Protein AF-A0A3E0PWQ3-F1 (afdb_monomer_lite)

pLDDT: mean 79.78, std 12.64, range [39.56, 93.5]

Sequence (127 aa):
MTRQPERLRDVVVESVNARDPELVEELDVTSTGALKDALQNLQERWPRLMMTRGDLDGTPVGVVWMPDRNEAYQPVAHVVPRSDDTATPLALVDGIDERLTVEEPAGRLVAEWESADAVDRAGGRWV

Structure (mmCIF, N/CA/C/O backbone):
data_AF-A0A3E0PWQ3-F1
#
_entry.id   AF-A0A3E0PWQ3-F1
#
loop_
_atom_site.group_PDB
_atom_site.id
_atom_site.type_symbol
_atom_site.label_atom_id
_atom_site.label_alt_id
_atom_site.label_comp_id
_atom_site.label_asym_id
_atom_site.label_entity_id
_atom_site.label_seq_id
_atom_site.pdbx_PDB_ins_code
_atom_site.Cartn_x
_atom_site.Cartn_y
_atom_site.Cartn_z
_atom_site.occupancy
_atom_site.B_iso_or_equiv
_atom_site.auth_seq_id
_atom_site.auth_comp_id
_atom_site.auth_asym_id
_atom_site.auth_atom_id
_atom_site.pdbx_PDB_model_num
ATOM 1 N N . MET A 1 1 ? -23.901 1.092 5.859 1.00 40.28 1 MET A N 1
ATOM 2 C CA . MET A 1 1 ? -22.878 1.259 6.913 1.00 40.28 1 MET A CA 1
ATOM 3 C C . MET A 1 1 ? -21.532 1.203 6.222 1.00 40.28 1 MET A C 1
ATOM 5 O O . MET A 1 1 ? -21.335 0.329 5.388 1.00 40.28 1 MET A O 1
ATOM 9 N N . THR A 1 2 ? -20.716 2.230 6.416 1.00 49.69 2 THR A N 1
ATOM 10 C CA . THR A 1 2 ? -19.522 2.546 5.626 1.00 49.69 2 THR A CA 1
ATOM 11 C C . THR A 1 2 ? -18.452 1.465 5.784 1.00 49.69 2 THR A C 1
ATOM 13 O O . THR A 1 2 ? -17.986 1.218 6.890 1.00 49.69 2 THR A O 1
ATOM 16 N N . ARG A 1 3 ? -18.056 0.847 4.662 1.00 63.03 3 ARG A N 1
ATOM 17 C CA . ARG A 1 3 ? -16.8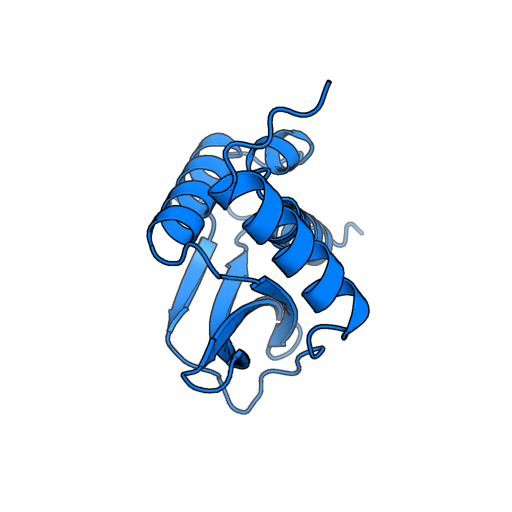68 -0.013 4.491 1.00 63.03 3 ARG A CA 1
ATOM 18 C C . ARG A 1 3 ? -15.571 0.804 4.604 1.00 63.03 3 ARG A C 1
ATOM 20 O O . ARG A 1 3 ? -14.778 0.905 3.671 1.00 63.03 3 ARG A O 1
ATOM 27 N N . GLN A 1 4 ? -15.457 1.551 5.698 1.00 74.88 4 GLN A N 1
ATOM 28 C CA . GLN A 1 4 ? -14.378 2.499 5.943 1.00 74.88 4 GLN A CA 1
ATOM 29 C C . GLN A 1 4 ? -12.990 1.832 5.960 1.00 74.88 4 GLN A C 1
ATOM 31 O O . GLN A 1 4 ? -12.098 2.395 5.325 1.00 74.88 4 GLN A O 1
ATOM 36 N N . PRO A 1 5 ? -12.783 0.643 6.574 1.00 79.38 5 PRO A N 1
ATOM 37 C CA . PRO A 1 5 ? -11.474 -0.009 6.536 1.00 79.38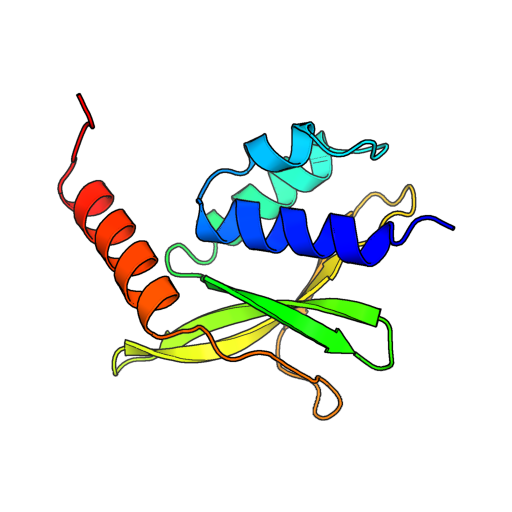 5 PRO A CA 1
ATOM 38 C C . PRO A 1 5 ? -11.115 -0.551 5.144 1.00 79.38 5 PRO A C 1
ATOM 40 O O . PRO A 1 5 ? -9.957 -0.472 4.744 1.00 79.38 5 PRO A O 1
ATOM 43 N N . GLU A 1 6 ? -12.083 -1.026 4.354 1.00 85.81 6 GLU A N 1
ATOM 44 C CA . GLU A 1 6 ? -11.838 -1.457 2.973 1.00 85.81 6 GLU A CA 1
ATOM 45 C C . GLU A 1 6 ? -11.469 -0.280 2.073 1.00 85.81 6 GLU A C 1
ATOM 47 O O . GLU A 1 6 ? -10.536 -0.387 1.284 1.00 85.81 6 GLU A O 1
ATOM 52 N N . ARG A 1 7 ? -12.166 0.856 2.217 1.00 86.19 7 ARG A N 1
ATOM 53 C CA . ARG A 1 7 ? -11.853 2.073 1.456 1.00 86.19 7 ARG A CA 1
ATOM 54 C C . ARG A 1 7 ? -10.469 2.610 1.810 1.00 86.19 7 ARG A C 1
ATOM 56 O O . ARG A 1 7 ? -9.729 2.998 0.916 1.00 86.19 7 ARG A O 1
ATOM 63 N N . LEU A 1 8 ? -10.120 2.611 3.096 1.00 86.56 8 LEU A N 1
ATOM 64 C CA . LEU A 1 8 ? -8.796 3.021 3.557 1.00 86.56 8 LEU A CA 1
ATOM 65 C C . LEU A 1 8 ? -7.703 2.100 2.994 1.00 86.56 8 LEU A C 1
ATOM 67 O O . LEU A 1 8 ? -6.718 2.596 2.455 1.00 86.56 8 LEU A O 1
ATOM 71 N N . ARG A 1 9 ? -7.898 0.773 3.049 1.00 90.12 9 ARG A N 1
ATOM 72 C CA . ARG A 1 9 ? -7.004 -0.199 2.400 1.00 90.12 9 ARG A CA 1
ATOM 73 C C . ARG A 1 9 ? -6.859 0.093 0.910 1.00 90.12 9 ARG A C 1
ATOM 75 O O . ARG A 1 9 ? -5.740 0.107 0.413 1.00 90.12 9 ARG A O 1
ATOM 82 N N . ASP A 1 10 ? -7.969 0.283 0.203 1.00 90.06 10 ASP A N 1
ATOM 83 C CA . ASP A 1 10 ? -7.955 0.460 -1.250 1.00 90.06 10 ASP A CA 1
ATOM 84 C C . ASP A 1 10 ? -7.169 1.703 -1.660 1.00 90.06 10 ASP A C 1
ATOM 86 O O . ASP A 1 10 ? -6.320 1.601 -2.540 1.00 90.06 10 ASP A O 1
ATOM 90 N N . VAL A 1 11 ? -7.369 2.826 -0.966 1.00 89.81 11 VAL A N 1
ATOM 91 C CA . VAL A 1 11 ? -6.591 4.043 -1.221 1.00 89.81 11 VAL A CA 1
ATOM 92 C C . VAL A 1 11 ? -5.119 3.840 -0.870 1.00 89.81 11 VAL A C 1
ATOM 94 O O . VAL A 1 11 ? -4.268 4.222 -1.654 1.00 89.81 11 VAL A O 1
ATOM 97 N N . VAL A 1 12 ? -4.785 3.170 0.238 1.00 89.19 12 VAL A N 1
ATOM 98 C CA . VAL A 1 12 ? -3.382 2.856 0.581 1.00 89.19 12 VAL A CA 1
ATOM 99 C C . VAL A 1 12 ? -2.701 2.015 -0.506 1.00 89.19 12 VAL A C 1
ATOM 101 O O . VAL A 1 12 ? -1.577 2.316 -0.908 1.00 89.19 12 VAL A O 1
ATOM 104 N N . VAL A 1 13 ? -3.383 0.980 -1.004 1.00 90.75 13 VAL A N 1
ATOM 105 C CA . VAL A 1 13 ? -2.899 0.131 -2.103 1.00 90.75 13 VAL A CA 1
ATOM 106 C C . VAL A 1 13 ? -2.699 0.957 -3.376 1.00 90.75 13 VAL A C 1
ATOM 108 O O . VAL A 1 13 ? -1.689 0.804 -4.064 1.00 90.75 13 VAL A O 1
ATOM 111 N N . GLU A 1 14 ? -3.646 1.839 -3.686 1.00 90.44 14 GLU A N 1
ATOM 112 C CA . GLU A 1 14 ? -3.595 2.714 -4.855 1.00 90.44 14 GLU A CA 1
ATOM 113 C C . GLU A 1 14 ? -2.459 3.738 -4.756 1.00 90.44 14 GLU A C 1
ATOM 115 O O . GLU A 1 14 ? -1.632 3.794 -5.661 1.00 90.44 14 GLU A O 1
ATOM 120 N N . SER A 1 15 ? -2.335 4.451 -3.633 1.00 89.50 15 SER A N 1
ATOM 121 C CA . SER A 1 15 ? -1.252 5.404 -3.354 1.00 89.50 15 SER A CA 1
ATOM 122 C C . SER A 1 15 ? 0.129 4.788 -3.527 1.00 89.50 15 SER A C 1
ATOM 124 O O . SER A 1 15 ? 1.037 5.408 -4.078 1.00 89.50 15 SER A O 1
ATOM 126 N N . VAL A 1 16 ? 0.301 3.548 -3.072 1.00 89.62 16 VAL A N 1
ATOM 127 C CA . VAL A 1 16 ? 1.554 2.815 -3.244 1.00 89.62 16 VAL A CA 1
ATOM 128 C C . VAL A 1 16 ? 1.822 2.496 -4.711 1.00 89.62 16 VAL A C 1
ATOM 130 O O . VAL A 1 16 ? 2.911 2.771 -5.210 1.00 89.62 16 VAL A O 1
ATOM 133 N N . ASN A 1 17 ? 0.850 1.909 -5.410 1.00 88.69 17 ASN A N 1
ATOM 134 C CA . ASN A 1 17 ? 1.060 1.457 -6.784 1.00 88.69 17 ASN A CA 1
ATOM 135 C C . ASN A 1 17 ? 1.167 2.625 -7.774 1.00 88.69 17 ASN A C 1
ATOM 137 O O . ASN A 1 17 ? 1.892 2.511 -8.760 1.00 88.69 17 ASN A O 1
ATOM 141 N N . ALA A 1 18 ? 0.494 3.742 -7.495 1.00 87.31 18 ALA A N 1
ATOM 142 C CA . ALA A 1 18 ? 0.614 4.991 -8.240 1.00 87.31 18 ALA A CA 1
ATOM 143 C C . ALA A 1 18 ? 1.878 5.789 -7.878 1.00 87.31 18 ALA A C 1
ATOM 145 O O . ALA A 1 18 ? 2.196 6.749 -8.573 1.00 87.31 18 ALA A O 1
ATOM 146 N N . ARG A 1 19 ? 2.596 5.403 -6.806 1.00 84.19 19 ARG A N 1
ATOM 147 C CA . ARG A 1 19 ? 3.702 6.179 -6.206 1.00 84.19 19 ARG A CA 1
ATOM 148 C C . ARG A 1 19 ? 3.290 7.606 -5.846 1.00 84.19 19 ARG A C 1
ATOM 150 O O . ARG A 1 19 ? 4.093 8.534 -5.883 1.00 84.19 19 ARG A O 1
ATOM 157 N N . ASP A 1 20 ? 2.024 7.758 -5.488 1.00 87.25 20 ASP A N 1
ATOM 158 C CA . ASP A 1 20 ? 1.406 9.030 -5.172 1.00 87.25 20 ASP A CA 1
ATOM 159 C C . ASP A 1 20 ? 0.816 8.960 -3.757 1.00 87.25 20 ASP A C 1
ATOM 161 O O . ASP A 1 20 ? -0.334 8.548 -3.560 1.00 87.25 20 ASP A O 1
ATOM 165 N N . PRO A 1 21 ? 1.611 9.315 -2.731 1.00 86.06 21 PRO A N 1
ATOM 166 C CA . PRO A 1 21 ? 1.128 9.352 -1.362 1.00 86.06 21 PRO A CA 1
ATOM 167 C C . PRO A 1 21 ? 0.125 10.491 -1.122 1.00 86.06 21 PRO A C 1
ATOM 169 O O . PRO A 1 21 ? -0.468 10.511 -0.049 1.00 86.06 21 PRO A O 1
ATOM 172 N N . GLU A 1 22 ? -0.090 11.424 -2.060 1.00 86.75 22 GLU A N 1
ATOM 173 C CA . GLU A 1 22 ? -1.080 12.503 -1.910 1.00 86.75 22 GLU A CA 1
ATOM 174 C C . GLU A 1 22 ? -2.516 12.013 -2.133 1.00 86.75 22 GLU A C 1
ATOM 176 O O . GLU A 1 22 ? -3.448 12.607 -1.599 1.00 86.75 22 GLU A O 1
ATOM 181 N N . LEU A 1 23 ? -2.710 10.865 -2.794 1.00 85.81 23 LEU A N 1
ATOM 182 C CA . LEU A 1 23 ? -4.033 10.243 -2.974 1.00 85.81 23 LEU A CA 1
ATOM 183 C C . LEU A 1 23 ? -4.767 9.963 -1.647 1.00 85.81 23 LEU A C 1
ATOM 185 O O . LEU A 1 23 ? -5.994 9.882 -1.612 1.00 85.81 23 LEU A O 1
ATOM 189 N N . VAL A 1 24 ? -4.046 9.855 -0.525 1.00 83.69 24 VAL A N 1
ATOM 190 C CA . VAL A 1 24 ? -4.670 9.686 0.798 1.00 83.69 24 VAL A CA 1
ATOM 191 C C . VAL A 1 24 ? -5.374 10.940 1.308 1.00 83.69 24 VAL A C 1
ATOM 193 O O . VAL A 1 24 ? -6.185 10.838 2.225 1.00 83.69 24 VAL A O 1
ATOM 196 N N . GLU A 1 25 ? -5.095 12.114 0.739 1.00 82.25 25 GLU A N 1
ATOM 197 C CA . GLU A 1 25 ? -5.762 13.370 1.100 1.00 82.25 25 GLU A CA 1
ATOM 198 C C . GLU A 1 25 ? -7.248 13.365 0.696 1.00 82.25 25 GLU A C 1
ATOM 200 O O . GLU A 1 25 ? -8.046 14.114 1.256 1.00 82.25 25 GLU A O 1
ATOM 205 N N . GLU A 1 26 ? -7.653 12.461 -0.204 1.00 79.38 26 GLU A N 1
ATOM 206 C CA . GLU A 1 26 ? -9.053 12.233 -0.581 1.00 79.38 26 GLU A CA 1
ATOM 207 C C . GLU A 1 26 ? -9.863 11.469 0.485 1.00 79.38 26 GLU A C 1
ATOM 209 O O . GLU A 1 26 ? -11.089 11.321 0.376 1.00 79.38 26 GLU A O 1
ATOM 214 N N . LEU A 1 27 ? -9.193 10.945 1.514 1.00 75.62 27 LEU A N 1
ATOM 215 C CA . LEU A 1 27 ? -9.827 10.228 2.611 1.00 75.62 27 LEU A CA 1
ATOM 216 C C . LEU A 1 27 ? -10.298 11.190 3.703 1.00 75.62 27 LEU A C 1
ATOM 218 O O . LEU A 1 27 ? -9.543 12.007 4.220 1.00 75.62 27 LEU A O 1
ATOM 222 N N . ASP A 1 28 ? -11.537 10.991 4.148 1.00 68.38 28 ASP A N 1
ATOM 223 C CA . ASP A 1 28 ? -12.092 11.641 5.338 1.00 68.38 28 ASP A CA 1
ATOM 224 C C . ASP A 1 28 ? -11.622 10.902 6.609 1.00 68.38 28 ASP A C 1
ATOM 226 O O . ASP A 1 28 ? -12.382 10.180 7.260 1.00 68.38 28 ASP A O 1
ATOM 230 N N . VAL A 1 29 ? -10.316 10.975 6.895 1.00 68.19 29 VAL A N 1
ATOM 231 C CA . VAL A 1 29 ? -9.679 10.390 8.089 1.00 68.19 29 VAL A CA 1
ATOM 232 C C . VAL A 1 29 ? -8.955 11.462 8.899 1.00 68.19 29 VAL A C 1
ATOM 234 O O . VAL A 1 29 ? -8.379 12.396 8.350 1.00 68.19 29 VAL A O 1
ATOM 237 N N . THR A 1 30 ? -8.950 11.309 10.225 1.00 63.34 30 THR A N 1
ATOM 238 C CA . THR A 1 30 ? -8.462 12.324 11.176 1.00 63.34 30 THR A CA 1
ATOM 239 C C . THR A 1 30 ? -6.982 12.689 10.995 1.00 63.34 30 THR A C 1
ATOM 241 O O . THR A 1 30 ? -6.578 13.788 11.364 1.00 63.34 30 THR A O 1
ATOM 244 N N . SER A 1 31 ? -6.166 11.793 10.424 1.00 70.00 31 SER A N 1
ATOM 245 C CA . SER A 1 31 ? -4.711 11.970 10.324 1.00 70.00 31 SER A CA 1
ATOM 246 C C . SER A 1 31 ? -4.145 11.567 8.954 1.00 70.00 31 SER A C 1
ATOM 248 O O . SER A 1 31 ? -3.297 10.679 8.840 1.00 70.00 31 SER A O 1
ATOM 250 N N . THR A 1 32 ? -4.608 12.229 7.889 1.00 77.88 32 THR A N 1
ATOM 251 C CA . THR A 1 32 ? -4.066 12.053 6.525 1.00 77.88 32 THR A CA 1
ATOM 252 C C . THR A 1 32 ? -2.569 12.366 6.447 1.00 77.88 32 THR A C 1
ATOM 254 O O . THR A 1 32 ? -1.839 11.657 5.764 1.00 77.88 32 THR A O 1
ATOM 257 N N . GLY A 1 33 ? -2.083 13.355 7.208 1.00 81.19 33 GLY A N 1
ATOM 258 C CA . GLY A 1 33 ? -0.657 13.700 7.269 1.00 81.19 33 GLY A CA 1
ATOM 259 C C . GLY A 1 33 ? 0.224 12.558 7.790 1.00 81.19 33 GLY A C 1
ATOM 260 O O . GLY A 1 33 ? 1.184 12.177 7.131 1.00 81.19 33 GLY A O 1
ATOM 261 N N . ALA A 1 34 ? -0.140 11.931 8.917 1.00 80.94 34 ALA A N 1
ATOM 262 C CA . ALA A 1 34 ? 0.625 10.795 9.441 1.00 80.94 34 ALA A CA 1
ATOM 263 C C . ALA A 1 34 ? 0.561 9.570 8.513 1.00 80.94 34 ALA A C 1
ATOM 265 O O . ALA A 1 34 ? 1.504 8.781 8.454 1.00 80.94 34 ALA A O 1
ATOM 266 N N . LEU A 1 35 ? -0.551 9.397 7.790 1.00 83.31 35 LEU A N 1
ATOM 267 C CA . LEU A 1 35 ? -0.697 8.339 6.794 1.00 83.31 35 LEU A CA 1
ATOM 268 C C . LEU A 1 35 ? 0.214 8.589 5.585 1.00 83.31 35 LEU A C 1
ATOM 270 O O . LEU A 1 35 ? 0.921 7.676 5.165 1.00 83.31 35 LEU A O 1
ATOM 274 N N . LYS A 1 36 ? 0.253 9.827 5.084 1.00 87.38 36 LYS A N 1
ATOM 275 C CA . LYS A 1 36 ? 1.160 10.272 4.018 1.00 87.38 36 LYS A CA 1
ATOM 276 C C . LYS A 1 36 ? 2.620 10.025 4.396 1.00 87.38 36 LYS A C 1
ATOM 278 O O . LYS A 1 36 ? 3.328 9.353 3.649 1.00 87.38 36 LYS A O 1
ATOM 283 N N . ASP A 1 37 ? 3.035 10.464 5.584 1.00 86.38 37 ASP A N 1
ATOM 284 C CA . ASP A 1 37 ? 4.395 10.251 6.092 1.00 86.38 37 ASP A CA 1
ATOM 285 C C . ASP A 1 37 ? 4.723 8.752 6.206 1.00 86.38 37 ASP A C 1
ATOM 287 O O . ASP A 1 37 ? 5.813 8.308 5.842 1.00 86.38 37 ASP A O 1
ATOM 291 N N . ALA A 1 38 ? 3.783 7.930 6.686 1.00 85.00 38 ALA A N 1
ATOM 292 C CA . ALA A 1 38 ? 3.980 6.486 6.792 1.00 85.00 38 ALA A CA 1
ATOM 293 C C . ALA A 1 38 ? 4.145 5.813 5.417 1.00 85.00 38 ALA A C 1
ATOM 295 O O . ALA A 1 38 ? 5.002 4.940 5.264 1.00 85.00 38 ALA A O 1
ATOM 296 N N . LEU A 1 39 ? 3.369 6.231 4.411 1.00 87.81 39 LEU A N 1
ATOM 297 C CA . LEU A 1 39 ? 3.494 5.729 3.041 1.00 87.81 39 LEU A CA 1
ATOM 298 C C . LEU A 1 39 ? 4.808 6.154 2.386 1.00 87.81 39 LEU A C 1
ATOM 300 O O . LEU A 1 39 ? 5.452 5.327 1.744 1.00 87.81 39 LEU A O 1
ATOM 304 N N . GLN A 1 40 ? 5.230 7.403 2.583 1.00 88.25 40 GLN A N 1
ATOM 305 C CA . GLN A 1 40 ? 6.522 7.891 2.096 1.00 88.25 40 GLN A CA 1
ATOM 306 C C . GLN A 1 40 ? 7.673 7.081 2.696 1.00 88.25 40 GLN A C 1
ATOM 308 O O . GLN A 1 40 ? 8.482 6.532 1.954 1.00 88.25 40 GLN A O 1
ATOM 313 N N . ASN A 1 41 ? 7.683 6.888 4.018 1.00 87.50 41 ASN A N 1
ATOM 314 C CA . ASN A 1 41 ? 8.687 6.059 4.689 1.00 87.50 41 ASN A CA 1
ATOM 315 C C . ASN A 1 41 ? 8.703 4.608 4.167 1.00 87.50 41 ASN A C 1
ATOM 317 O O . ASN A 1 41 ? 9.768 3.998 4.049 1.00 87.50 41 ASN A O 1
ATOM 321 N N . LEU A 1 42 ? 7.534 4.038 3.850 1.00 86.62 42 LEU A N 1
ATOM 322 C CA . LEU A 1 42 ? 7.428 2.697 3.269 1.00 86.62 42 LEU A CA 1
ATOM 323 C C . LEU A 1 42 ? 8.087 2.644 1.880 1.00 86.62 42 LEU A C 1
ATOM 325 O O . LEU A 1 42 ? 8.886 1.745 1.616 1.00 86.62 42 LEU A O 1
ATOM 329 N N . GLN A 1 43 ? 7.783 3.619 1.019 1.00 86.06 43 GLN A N 1
ATOM 330 C CA . GLN A 1 43 ? 8.328 3.722 -0.338 1.00 86.06 43 GLN A CA 1
ATOM 331 C C . GLN A 1 43 ? 9.831 4.026 -0.345 1.00 86.06 43 GLN A C 1
ATOM 333 O O . GLN A 1 43 ? 10.566 3.455 -1.146 1.00 86.06 43 GLN A O 1
ATOM 338 N N . GLU A 1 44 ? 10.322 4.839 0.590 1.00 87.50 44 GLU A N 1
ATOM 339 C CA . GLU A 1 44 ? 11.757 5.084 0.773 1.00 87.50 44 GLU A CA 1
ATOM 340 C C . GLU A 1 44 ? 12.499 3.826 1.241 1.00 87.50 44 GLU A C 1
ATOM 342 O O . GLU A 1 44 ? 13.584 3.513 0.744 1.00 87.50 44 GLU A O 1
ATOM 347 N N . ARG A 1 45 ? 11.906 3.070 2.177 1.00 84.94 45 ARG A N 1
ATOM 348 C CA . ARG A 1 45 ? 12.474 1.804 2.665 1.00 84.94 45 ARG A CA 1
ATOM 349 C C . ARG A 1 45 ? 12.506 0.740 1.571 1.00 84.94 45 ARG A C 1
ATOM 351 O O . ARG A 1 45 ? 13.469 -0.028 1.499 1.00 84.94 45 ARG A O 1
ATOM 358 N N . TRP A 1 46 ? 11.471 0.679 0.737 1.00 87.00 46 TRP A N 1
ATOM 359 C CA . TRP A 1 46 ? 11.332 -0.310 -0.326 1.00 87.00 46 TRP A CA 1
ATOM 360 C C . TRP A 1 46 ? 10.944 0.338 -1.665 1.00 87.00 46 TRP A C 1
ATOM 362 O O . TRP A 1 46 ? 9.803 0.232 -2.103 1.00 87.00 46 TRP A O 1
ATOM 372 N N . PRO A 1 47 ? 11.907 0.911 -2.405 1.00 82.31 47 PRO A N 1
ATOM 373 C CA . PRO A 1 47 ? 11.619 1.641 -3.646 1.00 82.31 47 PRO A CA 1
ATOM 374 C C . PRO A 1 47 ? 10.936 0.804 -4.734 1.00 82.31 47 PRO A C 1
ATOM 376 O O . PRO A 1 47 ? 10.323 1.352 -5.645 1.00 82.31 47 PRO A O 1
ATOM 379 N N . ARG A 1 48 ? 11.056 -0.533 -4.650 1.00 83.88 48 ARG A N 1
ATOM 380 C CA . ARG A 1 48 ? 10.421 -1.480 -5.576 1.00 83.88 48 ARG A CA 1
ATOM 381 C C . ARG A 1 48 ? 9.160 -2.166 -5.060 1.00 83.88 48 ARG A C 1
ATOM 383 O O . ARG A 1 48 ? 8.781 -3.210 -5.589 1.00 83.88 48 ARG A O 1
ATOM 390 N N . LEU A 1 49 ? 8.541 -1.612 -4.024 1.00 88.94 49 LEU A N 1
ATOM 391 C CA . LEU A 1 49 ? 7.372 -2.229 -3.423 1.00 88.94 49 LEU A CA 1
ATOM 392 C C . LEU A 1 49 ? 6.137 -2.073 -4.311 1.00 88.94 49 LEU A C 1
ATOM 394 O O . LEU A 1 49 ? 5.850 -1.001 -4.842 1.00 88.94 49 LEU A O 1
ATOM 398 N N . MET A 1 50 ? 5.396 -3.165 -4.426 1.00 90.19 50 MET A N 1
ATOM 399 C CA . MET A 1 50 ? 4.030 -3.181 -4.930 1.00 90.19 50 MET A CA 1
ATOM 400 C C . MET A 1 50 ? 3.100 -3.578 -3.795 1.00 90.19 50 MET A C 1
ATOM 402 O O . MET A 1 50 ? 3.518 -4.244 -2.844 1.00 90.19 50 MET A O 1
ATOM 406 N N . MET A 1 51 ? 1.830 -3.197 -3.890 1.00 91.75 51 MET A N 1
ATOM 407 C CA . MET A 1 51 ? 0.842 -3.602 -2.899 1.00 91.75 51 MET A CA 1
ATOM 408 C C . MET A 1 51 ? -0.404 -4.181 -3.555 1.00 91.75 51 MET A C 1
ATOM 410 O O . MET A 1 51 ? -0.853 -3.701 -4.592 1.00 91.75 51 MET A O 1
ATOM 414 N N . THR A 1 52 ? -0.980 -5.214 -2.951 1.00 93.44 52 THR A N 1
ATOM 415 C CA . THR A 1 52 ? -2.283 -5.754 -3.360 1.00 93.44 52 THR A CA 1
ATOM 416 C C . THR A 1 52 ? -3.241 -5.807 -2.183 1.00 93.44 52 THR A C 1
ATOM 418 O O . THR A 1 52 ? -2.867 -5.560 -1.033 1.00 93.44 52 THR A O 1
ATOM 421 N N . ARG A 1 53 ? -4.508 -6.102 -2.471 1.00 93.50 53 ARG A N 1
ATOM 422 C CA . ARG A 1 53 ? -5.515 -6.307 -1.436 1.00 93.50 53 ARG A CA 1
ATOM 423 C C . ARG A 1 53 ? -5.297 -7.662 -0.770 1.00 93.50 53 ARG A C 1
ATOM 425 O O . ARG A 1 53 ? -5.038 -8.665 -1.435 1.00 93.50 53 ARG A O 1
ATOM 432 N N . GLY A 1 54 ? -5.474 -7.683 0.542 1.00 92.19 54 GLY A N 1
ATOM 433 C CA . GLY A 1 54 ? -5.589 -8.898 1.326 1.00 92.19 54 GLY A CA 1
ATOM 434 C C . GLY A 1 54 ? -6.675 -8.788 2.387 1.00 92.19 54 GLY A C 1
ATOM 435 O O . GLY A 1 54 ? -7.243 -7.716 2.637 1.00 92.19 54 GLY A O 1
ATOM 436 N N . ASP A 1 55 ? -6.943 -9.926 3.007 1.00 91.88 55 ASP A N 1
ATOM 437 C CA . ASP A 1 55 ? -7.853 -10.074 4.132 1.00 91.88 55 ASP A CA 1
ATOM 438 C C . ASP A 1 55 ? -7.234 -11.014 5.170 1.00 91.88 55 ASP A C 1
ATOM 440 O O . ASP A 1 55 ? -6.747 -12.098 4.832 1.00 91.88 55 ASP A O 1
ATOM 444 N N . LEU A 1 56 ? -7.232 -10.575 6.427 1.00 89.31 56 LEU A N 1
ATOM 445 C CA . LEU A 1 56 ? -6.793 -11.364 7.571 1.00 89.31 56 LEU A CA 1
ATOM 446 C C . LEU A 1 56 ? -7.963 -11.520 8.541 1.00 89.31 56 LEU A C 1
ATOM 448 O O . LEU A 1 56 ? -8.280 -10.593 9.288 1.00 89.31 56 LEU A O 1
ATOM 452 N N . ASP A 1 57 ? -8.603 -12.689 8.525 1.00 88.56 57 ASP A N 1
ATOM 453 C CA . ASP A 1 57 ? -9.753 -13.013 9.380 1.00 88.56 57 ASP A CA 1
ATOM 454 C C . ASP A 1 57 ? -10.867 -11.937 9.339 1.00 88.56 57 ASP A C 1
ATOM 456 O O . ASP A 1 57 ? -11.439 -11.564 10.365 1.00 88.56 57 ASP A O 1
ATOM 460 N N . GLY A 1 58 ? -11.171 -11.403 8.151 1.00 85.56 58 GLY A N 1
ATOM 461 C CA . GLY A 1 58 ? -12.155 -10.335 7.943 1.00 85.56 58 GLY A CA 1
ATOM 462 C C . GLY A 1 58 ? -11.626 -8.919 8.186 1.00 85.56 58 GLY A C 1
ATOM 463 O O . GLY A 1 58 ? -12.403 -7.962 8.149 1.00 85.56 58 GLY A O 1
ATOM 464 N N . THR A 1 59 ? -10.326 -8.769 8.457 1.00 88.06 59 THR A N 1
ATOM 465 C CA . THR A 1 59 ? -9.649 -7.473 8.557 1.00 88.06 59 THR A CA 1
ATOM 466 C C . THR A 1 59 ? -9.033 -7.111 7.204 1.00 88.06 59 THR A C 1
ATOM 468 O O . THR A 1 59 ? -8.127 -7.814 6.751 1.00 88.06 59 THR A O 1
ATOM 471 N N . PRO A 1 60 ? -9.452 -6.004 6.565 1.00 90.38 60 PRO A N 1
ATOM 472 C CA . PRO A 1 60 ? -8.857 -5.546 5.313 1.00 90.38 60 PRO A CA 1
ATOM 473 C C . PRO A 1 60 ? -7.395 -5.136 5.511 1.00 90.38 60 PRO A C 1
ATOM 475 O O . PRO A 1 60 ? -7.098 -4.285 6.349 1.00 90.38 60 PRO A O 1
ATOM 478 N N . VAL A 1 61 ? -6.485 -5.694 4.710 1.00 92.00 61 VAL A N 1
ATOM 479 C CA . VAL A 1 61 ? -5.046 -5.385 4.774 1.00 92.00 61 VAL A CA 1
ATOM 480 C C . VAL A 1 61 ? -4.461 -5.122 3.388 1.00 92.00 61 VAL A C 1
ATOM 482 O O . VAL A 1 61 ? -4.988 -5.589 2.379 1.00 92.00 61 VAL A O 1
ATOM 485 N N . GLY A 1 62 ? -3.379 -4.350 3.327 1.00 92.25 62 GLY A N 1
ATOM 486 C CA . GLY A 1 62 ? -2.550 -4.219 2.129 1.00 92.25 62 GLY A CA 1
ATOM 487 C C . GLY A 1 62 ? -1.379 -5.191 2.206 1.00 92.25 62 GLY A C 1
ATOM 488 O O . GLY A 1 62 ? -0.672 -5.205 3.207 1.00 92.25 62 GLY A O 1
ATOM 489 N N . VAL A 1 63 ? -1.156 -6.015 1.187 1.00 93.06 63 VAL A N 1
ATOM 490 C CA . VAL A 1 63 ? -0.040 -6.974 1.173 1.00 93.06 63 VAL A CA 1
ATOM 491 C C . VAL A 1 63 ? 1.103 -6.403 0.362 1.00 93.06 63 VAL A C 1
ATOM 493 O O . VAL A 1 63 ? 0.899 -6.013 -0.782 1.00 93.06 63 VAL A O 1
ATOM 496 N N . VAL A 1 64 ? 2.290 -6.341 0.957 1.00 92.19 64 VAL A N 1
ATOM 497 C CA . VAL A 1 64 ? 3.500 -5.802 0.339 1.00 92.19 64 VAL A CA 1
ATOM 498 C C . VAL A 1 64 ? 4.208 -6.901 -0.435 1.00 92.19 64 VAL A C 1
ATOM 500 O O . VAL A 1 64 ? 4.560 -7.942 0.124 1.00 92.19 64 VAL A O 1
ATOM 503 N N . TRP A 1 65 ? 4.480 -6.619 -1.701 1.00 92.31 65 TRP A N 1
ATOM 504 C CA . TRP A 1 65 ? 5.201 -7.481 -2.620 1.00 92.31 65 TRP A CA 1
ATOM 505 C C . TRP A 1 65 ? 6.530 -6.848 -2.999 1.00 92.31 65 TRP A C 1
ATOM 507 O O . TRP A 1 65 ? 6.588 -5.665 -3.337 1.00 92.31 65 TRP A O 1
ATOM 517 N N . MET A 1 66 ? 7.587 -7.653 -2.983 1.00 90.31 66 MET A N 1
ATOM 518 C CA . MET A 1 66 ? 8.926 -7.242 -3.394 1.00 90.31 66 MET A CA 1
ATOM 519 C C . MET A 1 66 ? 9.463 -8.197 -4.455 1.00 90.31 66 MET A C 1
ATOM 521 O O . MET A 1 66 ? 9.278 -9.410 -4.315 1.00 90.31 66 MET A O 1
ATOM 525 N N . PRO A 1 67 ? 10.156 -7.689 -5.488 1.00 87.94 67 PRO A N 1
ATOM 526 C CA . PRO A 1 67 ? 10.836 -8.549 -6.438 1.00 87.94 67 PRO A CA 1
ATOM 527 C C . PRO A 1 67 ? 12.000 -9.256 -5.741 1.00 87.94 67 PRO A C 1
ATOM 529 O O . PRO A 1 67 ? 12.822 -8.627 -5.064 1.00 87.94 67 PRO A O 1
ATOM 532 N N . ASP A 1 68 ? 12.074 -10.572 -5.909 1.00 85.25 68 ASP A N 1
ATOM 533 C CA . ASP A 1 68 ? 13.223 -11.360 -5.491 1.00 85.25 68 ASP A CA 1
ATOM 534 C C . ASP A 1 68 ? 14.405 -11.191 -6.471 1.00 85.25 68 ASP A C 1
ATOM 536 O O . ASP A 1 68 ? 14.403 -10.356 -7.378 1.00 85.25 68 ASP A O 1
ATOM 540 N N . ARG A 1 69 ? 15.462 -11.995 -6.294 1.00 82.50 69 ARG A N 1
ATOM 541 C CA . ARG A 1 69 ? 16.646 -11.955 -7.173 1.00 82.50 69 ARG A CA 1
ATOM 542 C C . ARG A 1 69 ? 16.357 -12.354 -8.625 1.00 82.50 69 ARG A C 1
ATOM 544 O O . ARG A 1 69 ? 17.181 -12.058 -9.484 1.00 82.50 69 ARG A O 1
ATOM 551 N N . ASN A 1 70 ? 15.243 -13.034 -8.874 1.00 83.69 70 ASN A N 1
ATOM 552 C CA . ASN A 1 70 ? 14.786 -13.463 -10.192 1.00 83.69 70 ASN A CA 1
ATOM 553 C C . ASN A 1 70 ? 13.671 -12.554 -10.734 1.00 83.69 70 ASN A C 1
ATOM 555 O O . ASN A 1 70 ? 13.022 -12.923 -11.708 1.00 83.69 70 ASN A O 1
ATOM 559 N N . GLU A 1 71 ? 13.429 -11.404 -10.096 1.00 80.50 71 GLU A N 1
ATOM 560 C CA . GLU A 1 71 ? 12.344 -10.469 -10.426 1.00 80.50 71 GLU A CA 1
ATOM 561 C C . GLU A 1 71 ? 10.936 -11.065 -10.264 1.00 80.50 71 GLU A C 1
ATOM 563 O O . GLU A 1 71 ? 9.947 -10.486 -10.710 1.00 80.50 71 GLU A O 1
ATOM 568 N N . ALA A 1 72 ? 10.815 -12.191 -9.557 1.00 82.44 72 ALA A N 1
ATOM 569 C CA . ALA A 1 72 ? 9.524 -12.719 -9.158 1.00 82.44 72 ALA A CA 1
ATOM 570 C C . ALA A 1 72 ? 9.049 -11.968 -7.910 1.00 82.44 72 ALA A C 1
ATOM 572 O O . ALA A 1 72 ? 9.733 -11.943 -6.884 1.00 82.44 72 ALA A O 1
ATOM 573 N N . TYR A 1 73 ? 7.872 -11.352 -7.991 1.00 85.94 73 TYR A N 1
ATOM 574 C CA . TYR A 1 73 ? 7.272 -10.661 -6.856 1.00 85.94 73 TYR A CA 1
ATOM 575 C C . TYR A 1 73 ? 6.800 -11.675 -5.815 1.00 85.94 73 TYR A C 1
ATOM 577 O O . TYR A 1 73 ? 5.990 -12.552 -6.111 1.00 85.94 73 TYR A O 1
ATOM 585 N N . GLN A 1 74 ? 7.294 -11.535 -4.587 1.00 89.06 74 GLN A N 1
ATOM 586 C CA . GLN A 1 74 ? 6.901 -12.360 -3.448 1.00 89.06 74 GLN A CA 1
ATOM 587 C C . GLN A 1 74 ? 6.326 -11.487 -2.331 1.00 89.06 74 GLN A C 1
ATOM 589 O O . GLN A 1 74 ? 6.790 -10.356 -2.143 1.00 89.06 74 GLN A O 1
ATOM 594 N N . PRO A 1 75 ? 5.339 -11.990 -1.574 1.00 91.00 75 PRO A N 1
ATOM 595 C CA . PRO A 1 75 ? 4.760 -11.243 -0.474 1.00 91.00 75 PRO A CA 1
ATOM 596 C C . PRO A 1 75 ? 5.727 -11.282 0.720 1.00 91.00 75 PRO A C 1
ATOM 598 O O . PRO A 1 75 ? 6.196 -12.349 1.117 1.00 91.00 75 PRO A O 1
ATOM 601 N N . VAL A 1 76 ? 6.061 -10.118 1.283 1.00 90.69 76 VAL A N 1
ATOM 602 C CA . VAL A 1 76 ? 7.089 -9.992 2.342 1.00 90.69 76 VAL A CA 1
ATOM 603 C C . VAL A 1 76 ? 6.569 -9.408 3.648 1.00 90.69 76 VAL A C 1
ATOM 605 O O . VAL A 1 76 ? 7.186 -9.602 4.693 1.00 90.69 76 VAL A O 1
ATOM 608 N N . ALA A 1 77 ? 5.460 -8.678 3.597 1.00 91.06 77 ALA A N 1
ATOM 609 C CA . ALA A 1 77 ? 4.848 -8.031 4.746 1.00 91.06 77 ALA A CA 1
ATOM 610 C C . ALA A 1 77 ? 3.376 -7.741 4.446 1.00 91.06 77 ALA A C 1
ATOM 612 O O . ALA A 1 77 ? 2.945 -7.778 3.291 1.00 91.06 77 ALA A O 1
ATOM 613 N N . HIS A 1 78 ? 2.612 -7.390 5.472 1.00 90.75 78 HIS A N 1
ATOM 614 C CA . HIS A 1 78 ? 1.287 -6.812 5.296 1.00 90.75 78 HIS A CA 1
ATOM 615 C C . HIS A 1 78 ? 1.111 -5.582 6.183 1.00 90.75 78 HIS A C 1
ATOM 617 O O . HIS A 1 78 ? 1.744 -5.427 7.227 1.00 90.75 78 HIS A O 1
ATOM 623 N N . VAL A 1 79 ? 0.256 -4.680 5.729 1.00 88.75 79 VAL A N 1
ATOM 624 C CA . VAL A 1 79 ? -0.074 -3.423 6.377 1.00 88.75 79 VAL A CA 1
ATOM 625 C C . VAL A 1 79 ? -1.529 -3.488 6.797 1.00 88.75 79 VAL A C 1
ATOM 627 O O . VAL A 1 79 ? -2.408 -3.699 5.963 1.00 88.75 79 VAL A O 1
ATOM 630 N N . VAL A 1 80 ? -1.783 -3.282 8.086 1.00 87.75 80 VAL A N 1
ATOM 631 C CA . VAL A 1 80 ? -3.133 -3.142 8.633 1.00 87.75 80 VAL A CA 1
ATOM 632 C C . VAL A 1 80 ? -3.441 -1.650 8.752 1.00 87.75 80 VAL A C 1
ATOM 634 O O . VAL A 1 80 ? -2.845 -0.984 9.610 1.00 87.75 80 VAL A O 1
ATOM 637 N N . PRO A 1 81 ? -4.333 -1.099 7.912 1.00 79.12 81 PRO A N 1
ATOM 638 C CA . PRO A 1 81 ? -4.750 0.284 8.034 1.00 79.12 81 PRO A CA 1
ATOM 639 C C . PRO A 1 81 ? -5.642 0.449 9.262 1.00 79.12 81 PRO A C 1
ATOM 641 O O . PRO A 1 81 ? -6.573 -0.327 9.485 1.00 79.12 81 PRO A O 1
ATOM 644 N N . ARG A 1 82 ? -5.351 1.467 10.064 1.00 76.62 82 ARG A N 1
ATOM 645 C CA . ARG A 1 82 ? -6.067 1.785 11.297 1.00 76.62 82 ARG A CA 1
ATOM 646 C C . ARG A 1 82 ? -6.831 3.084 11.098 1.00 76.62 82 ARG A C 1
ATOM 648 O O . ARG A 1 82 ? -6.245 4.108 10.762 1.00 76.62 82 ARG A O 1
ATOM 655 N N . SER A 1 83 ? -8.152 3.019 11.239 1.00 64.69 83 SER A N 1
ATOM 656 C CA . SER A 1 83 ? -9.043 4.182 11.116 1.00 64.69 83 SER A CA 1
ATOM 657 C C . SER A 1 83 ? -9.269 4.901 12.447 1.00 64.69 83 SER A C 1
ATOM 659 O O . SER A 1 83 ? -9.895 5.956 12.488 1.00 64.69 83 SER A O 1
ATOM 661 N N . ASP A 1 84 ? -8.833 4.291 13.542 1.00 63.94 84 ASP A N 1
ATOM 662 C CA . ASP A 1 84 ? -8.837 4.840 14.886 1.00 63.94 84 ASP A CA 1
ATOM 663 C C . ASP A 1 84 ? -7.757 5.922 15.038 1.00 63.94 84 ASP A C 1
ATOM 665 O O . ASP A 1 84 ? -6.709 5.853 14.396 1.00 63.94 84 ASP A O 1
ATOM 669 N N . ASP A 1 85 ? -8.045 6.924 15.881 1.00 55.94 85 ASP A N 1
ATOM 670 C CA . ASP A 1 85 ? -7.255 8.141 16.159 1.00 55.94 85 ASP A CA 1
ATOM 671 C C . ASP A 1 85 ? -5.934 7.820 16.888 1.00 55.94 85 ASP A C 1
ATOM 673 O O . ASP A 1 85 ? -5.645 8.257 18.002 1.00 55.94 85 ASP A O 1
ATOM 677 N N . THR A 1 86 ? -5.159 6.924 16.289 1.00 56.75 86 THR A N 1
ATOM 678 C CA . THR A 1 86 ? -3.903 6.404 16.798 1.00 56.75 86 THR A CA 1
ATOM 679 C C . THR A 1 86 ? -2.752 7.148 16.143 1.00 56.75 86 THR A C 1
ATOM 681 O O . THR A 1 86 ? -2.807 7.545 14.981 1.00 56.75 86 THR A O 1
ATOM 684 N N . ALA A 1 87 ? -1.652 7.290 16.882 1.00 59.03 87 ALA A N 1
ATOM 685 C CA . ALA A 1 87 ? -0.429 7.909 16.374 1.00 59.03 87 ALA A CA 1
ATOM 686 C C . ALA A 1 87 ? 0.226 7.124 15.215 1.00 59.03 87 ALA A C 1
ATOM 688 O O . ALA A 1 87 ? 1.189 7.601 14.620 1.00 59.03 87 ALA A O 1
ATOM 689 N N . THR A 1 88 ? -0.256 5.916 14.904 1.00 65.06 88 THR A N 1
ATOM 690 C CA . THR A 1 88 ? 0.307 5.037 13.876 1.00 65.06 88 THR A CA 1
ATOM 691 C C . THR A 1 88 ? -0.819 4.520 12.972 1.00 65.06 88 THR A C 1
ATOM 693 O O . THR A 1 88 ? -1.371 3.450 13.239 1.00 65.06 88 THR A O 1
ATOM 696 N N . PRO A 1 89 ? -1.161 5.257 11.898 1.00 71.62 89 PRO A N 1
ATOM 697 C CA . PRO A 1 89 ? -2.296 4.933 11.028 1.00 71.62 89 PRO A CA 1
ATOM 698 C C . PRO A 1 89 ? -2.083 3.658 10.197 1.00 71.62 89 PRO A C 1
ATOM 700 O O . PRO A 1 89 ? -3.039 3.101 9.663 1.00 71.62 89 PRO A O 1
ATOM 703 N N . LEU A 1 90 ? -0.842 3.168 10.108 1.00 78.38 90 LEU A N 1
ATOM 704 C CA . LEU A 1 90 ? -0.475 1.927 9.431 1.00 78.38 90 LEU A CA 1
ATOM 705 C C . LEU A 1 90 ? 0.350 1.041 10.362 1.00 78.38 90 LEU A C 1
ATOM 707 O O . LEU A 1 90 ? 1.464 1.400 10.739 1.00 78.38 90 LEU A O 1
ATOM 711 N N . ALA A 1 91 ? -0.156 -0.144 10.689 1.00 83.81 91 ALA A N 1
ATOM 712 C CA . ALA A 1 91 ? 0.658 -1.161 11.344 1.00 83.81 91 ALA A CA 1
ATOM 713 C C . ALA A 1 91 ? 1.301 -2.061 10.285 1.00 83.81 91 ALA A C 1
ATOM 715 O O . ALA A 1 91 ? 0.612 -2.868 9.662 1.00 83.81 91 ALA A O 1
ATOM 716 N N . LEU A 1 92 ? 2.612 -1.914 10.086 1.00 84.50 92 LEU A N 1
ATOM 717 C CA . LEU A 1 92 ? 3.408 -2.826 9.268 1.00 84.50 92 LEU A CA 1
ATOM 718 C C . LEU A 1 92 ? 3.749 -4.077 10.083 1.00 84.50 92 LEU A C 1
ATOM 720 O O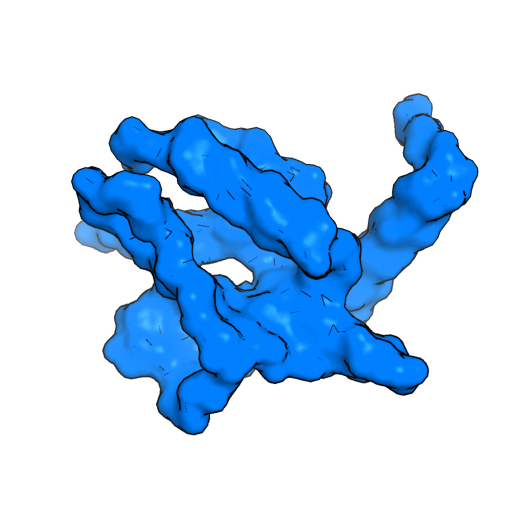 . LEU A 1 92 ? 4.321 -3.976 11.169 1.00 84.50 92 LEU A O 1
ATOM 724 N N . VAL A 1 93 ? 3.424 -5.244 9.540 1.00 86.25 93 VAL A N 1
ATOM 725 C CA . VAL A 1 93 ? 3.786 -6.546 10.096 1.00 86.25 93 VAL A CA 1
ATOM 726 C C . VAL A 1 93 ? 4.699 -7.245 9.096 1.00 86.25 93 VAL A C 1
ATOM 728 O O . VAL A 1 93 ? 4.283 -7.559 7.980 1.00 86.25 93 VAL A O 1
ATOM 731 N N . ASP A 1 94 ? 5.956 -7.453 9.493 1.00 85.94 94 ASP A N 1
ATOM 732 C CA . ASP A 1 94 ? 6.932 -8.189 8.689 1.00 85.94 94 ASP A CA 1
ATOM 733 C C . ASP A 1 94 ? 6.542 -9.677 8.613 1.00 85.94 94 ASP A C 1
ATOM 735 O O . ASP A 1 94 ? 6.206 -10.301 9.622 1.00 85.94 94 ASP A O 1
ATOM 739 N N . GLY A 1 95 ? 6.629 -10.255 7.414 1.00 85.62 95 GLY A N 1
ATOM 740 C CA . GLY A 1 95 ? 6.222 -11.628 7.135 1.00 85.62 95 GLY A CA 1
ATOM 741 C C . GLY A 1 95 ? 4.749 -11.780 6.743 1.00 85.62 95 GLY A C 1
ATOM 742 O O . GLY A 1 95 ? 3.941 -10.849 6.804 1.00 85.62 95 GLY A O 1
ATOM 743 N N . ILE A 1 96 ? 4.414 -12.993 6.306 1.00 85.69 96 ILE A N 1
ATOM 744 C CA . ILE A 1 96 ? 3.076 -13.365 5.844 1.00 85.69 96 ILE A CA 1
ATOM 745 C C . ILE A 1 96 ? 2.472 -14.369 6.818 1.00 85.69 96 ILE A C 1
ATOM 747 O O . ILE A 1 96 ? 3.063 -15.413 7.091 1.00 85.69 96 ILE A O 1
ATOM 751 N N . ASP A 1 97 ? 1.304 -14.020 7.354 1.00 84.56 97 ASP A N 1
ATOM 752 C CA . ASP A 1 97 ? 0.494 -14.906 8.189 1.00 84.56 97 ASP A CA 1
ATOM 753 C C . ASP A 1 97 ? -0.167 -15.973 7.304 1.00 84.56 97 ASP A C 1
ATOM 755 O O . ASP A 1 97 ? -0.656 -15.667 6.219 1.00 84.56 97 ASP A O 1
ATOM 759 N N . GLU A 1 98 ? -0.203 -17.225 7.756 1.00 85.38 98 GLU A N 1
ATOM 760 C CA . GLU A 1 98 ? -0.798 -18.341 7.005 1.00 85.38 98 GLU A CA 1
ATOM 761 C C . GLU A 1 98 ? -2.313 -18.196 6.783 1.00 85.38 98 GLU A C 1
ATOM 763 O O . GLU A 1 98 ? -2.868 -18.804 5.869 1.00 85.38 98 GLU A O 1
ATOM 768 N N . ARG A 1 99 ? -2.983 -17.380 7.602 1.00 87.19 99 ARG A N 1
ATOM 769 C CA . ARG A 1 99 ? -4.415 -17.068 7.483 1.00 87.19 99 ARG A CA 1
ATOM 770 C C . ARG A 1 99 ? -4.693 -15.951 6.481 1.00 87.19 99 ARG A C 1
ATOM 772 O O . ARG A 1 99 ? -5.853 -15.687 6.169 1.00 87.19 99 ARG A O 1
ATOM 779 N N . LEU A 1 100 ? -3.650 -15.273 6.001 1.00 88.56 100 LEU A N 1
ATOM 780 C CA . LEU A 1 100 ? -3.783 -14.174 5.059 1.00 88.56 100 LEU A CA 1
ATOM 781 C C . LEU A 1 100 ? -4.297 -14.699 3.718 1.00 88.56 100 LEU A C 1
ATOM 783 O O . LEU A 1 100 ? -3.624 -15.462 3.026 1.00 88.56 100 LEU A O 1
ATOM 787 N N . THR A 1 101 ? -5.471 -14.226 3.316 1.00 88.88 101 THR A N 1
ATOM 788 C CA . THR A 1 101 ? -5.935 -14.379 1.938 1.00 88.88 101 THR A CA 1
ATOM 789 C C . THR A 1 101 ? -5.439 -13.183 1.139 1.00 88.88 101 THR A C 1
ATOM 791 O O . THR A 1 101 ? -5.660 -12.040 1.539 1.00 88.88 101 THR A O 1
ATOM 794 N N . VAL A 1 102 ? -4.761 -13.425 0.018 1.00 87.31 102 VAL A N 1
ATOM 795 C CA . VAL A 1 102 ? -4.147 -12.365 -0.787 1.00 87.31 102 VAL A CA 1
ATOM 796 C C . VAL A 1 102 ? -4.473 -12.514 -2.269 1.00 87.31 102 VAL A C 1
ATOM 798 O O . VAL A 1 102 ? -4.503 -13.619 -2.807 1.00 87.31 102 VAL A O 1
ATOM 801 N N . GLU A 1 103 ? -4.694 -11.382 -2.933 1.00 83.94 103 GLU A N 1
ATOM 802 C CA . GLU A 1 103 ? -4.716 -11.300 -4.391 1.00 83.94 103 GLU A CA 1
ATOM 803 C C . GLU A 1 103 ? -3.278 -11.151 -4.912 1.00 83.94 103 GLU A C 1
ATOM 805 O O . GLU A 1 103 ? -2.574 -10.212 -4.530 1.00 83.94 103 GLU A O 1
ATOM 810 N N . GLU A 1 104 ? -2.818 -12.056 -5.777 1.00 83.81 104 GLU A N 1
ATOM 811 C CA . GLU A 1 104 ? -1.515 -11.901 -6.438 1.00 83.81 104 GLU A CA 1
ATOM 812 C C . GLU A 1 104 ? -1.493 -10.642 -7.327 1.00 83.81 104 GLU A C 1
ATOM 814 O O . GLU A 1 104 ? -2.529 -10.264 -7.892 1.00 83.81 104 GLU A O 1
ATOM 819 N N . PRO A 1 105 ? -0.329 -9.985 -7.506 1.00 81.88 105 PRO A N 1
ATOM 820 C CA . PRO A 1 105 ? -0.216 -8.859 -8.417 1.00 81.88 105 PRO A CA 1
ATOM 821 C C . PRO A 1 105 ? -0.546 -9.328 -9.834 1.00 81.88 105 PRO A C 1
ATOM 823 O O . PRO A 1 105 ? 0.105 -10.217 -10.383 1.00 81.88 105 PRO A O 1
ATOM 826 N N . ALA A 1 106 ? -1.556 -8.724 -10.456 1.00 79.62 106 ALA A N 1
ATOM 827 C CA . ALA A 1 106 ? -1.879 -9.043 -11.839 1.00 79.62 106 ALA A CA 1
ATOM 828 C C . ALA A 1 106 ? -0.684 -8.695 -12.743 1.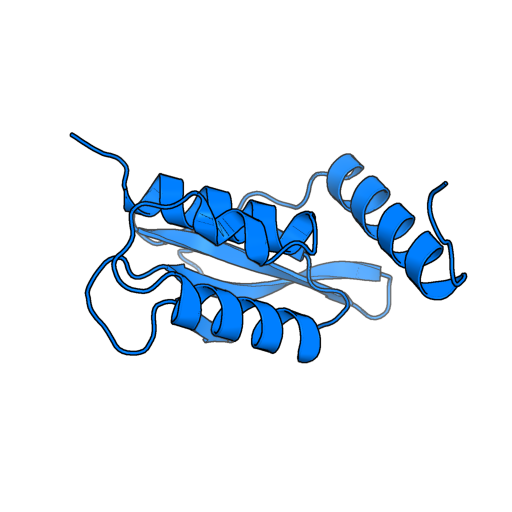00 79.62 106 ALA A C 1
ATOM 830 O O . ALA A 1 106 ? -0.118 -7.611 -12.621 1.00 79.62 106 ALA A O 1
ATOM 831 N N . GLY A 1 107 ? -0.337 -9.553 -13.710 1.00 75.06 107 GLY A N 1
ATOM 832 C CA . GLY A 1 107 ? 0.824 -9.317 -14.587 1.00 75.06 107 GLY A CA 1
ATOM 833 C C . GLY A 1 107 ? 0.793 -7.970 -15.325 1.00 75.06 107 GLY A C 1
ATOM 834 O O . GLY A 1 107 ? 1.833 -7.378 -15.588 1.00 75.06 107 GLY A O 1
ATOM 835 N N . ARG A 1 108 ? -0.405 -7.432 -15.593 1.00 71.56 108 ARG A N 1
ATOM 836 C CA . ARG A 1 108 ? -0.577 -6.075 -16.131 1.00 71.56 108 ARG A CA 1
ATOM 837 C C . ARG A 1 108 ? -0.173 -4.982 -15.134 1.00 71.56 108 ARG A C 1
ATOM 839 O O . ARG A 1 108 ? 0.488 -4.037 -15.537 1.00 71.56 108 ARG A O 1
ATOM 846 N N . LEU A 1 109 ? -0.551 -5.126 -13.864 1.00 70.00 109 LEU A N 1
ATOM 847 C CA . LEU A 1 109 ? -0.174 -4.205 -12.789 1.00 70.00 109 LEU A CA 1
ATOM 848 C C . LEU A 1 109 ? 1.353 -4.180 -12.626 1.00 70.00 109 LEU A C 1
ATOM 850 O O . LEU A 1 109 ? 1.938 -3.112 -12.509 1.00 70.00 109 LEU A O 1
ATOM 854 N N . VAL A 1 110 ? 1.993 -5.354 -12.680 1.00 76.88 110 VAL A N 1
ATOM 855 C CA . VAL A 1 110 ? 3.459 -5.481 -12.630 1.00 76.88 110 VAL A CA 1
ATOM 856 C C . VAL A 1 110 ? 4.099 -4.750 -13.807 1.00 76.88 110 VAL A C 1
ATOM 858 O O . VAL A 1 110 ? 4.967 -3.911 -13.602 1.00 76.88 110 VAL A O 1
ATOM 861 N N . ALA A 1 111 ? 3.620 -4.989 -15.031 1.00 73.12 111 ALA A N 1
ATOM 862 C CA . ALA A 1 111 ? 4.157 -4.337 -16.222 1.00 73.12 111 ALA A CA 1
ATOM 863 C C . ALA A 1 111 ? 3.978 -2.806 -16.210 1.00 73.12 111 ALA A C 1
ATOM 865 O O . ALA A 1 111 ? 4.885 -2.079 -16.614 1.00 73.12 111 ALA A O 1
ATOM 866 N N . GLU A 1 112 ? 2.824 -2.305 -15.758 1.00 71.56 112 GLU A N 1
ATOM 867 C CA . GLU A 1 112 ? 2.562 -0.865 -15.618 1.00 71.56 112 GLU A CA 1
ATOM 868 C C . GLU A 1 112 ? 3.490 -0.237 -14.566 1.00 71.56 112 GLU A C 1
ATOM 870 O O . GLU A 1 112 ? 4.108 0.797 -14.825 1.00 71.56 112 GLU A O 1
ATOM 875 N N . TRP A 1 113 ? 3.665 -0.905 -13.424 1.00 77.38 113 TRP A N 1
ATOM 876 C CA . TRP A 1 113 ? 4.535 -0.447 -12.343 1.00 77.38 113 TRP A CA 1
ATOM 877 C C . TRP A 1 113 ? 6.020 -0.457 -12.747 1.00 77.38 113 TRP A C 1
ATOM 879 O O . TRP A 1 113 ? 6.735 0.519 -12.525 1.00 77.38 113 TRP A O 1
ATOM 889 N N . GLU A 1 114 ? 6.492 -1.517 -13.409 1.00 76.00 114 GLU A N 1
ATOM 890 C CA . GLU A 1 114 ? 7.868 -1.604 -13.918 1.00 76.00 114 GLU A CA 1
ATOM 891 C C . GLU A 1 114 ? 8.141 -0.590 -15.031 1.00 76.00 114 GLU A C 1
ATOM 893 O O . GLU A 1 114 ? 9.243 -0.047 -15.118 1.00 76.00 114 GLU A O 1
ATOM 898 N N . SER A 1 115 ? 7.136 -0.295 -15.860 1.00 71.69 115 SER A N 1
ATOM 899 C CA . SER A 1 115 ? 7.238 0.753 -16.878 1.00 71.69 115 SER A CA 1
ATOM 900 C C . SER A 1 115 ? 7.390 2.131 -16.235 1.00 71.69 115 SER A C 1
ATOM 902 O O . SER A 1 115 ? 8.255 2.899 -16.655 1.00 71.69 115 SER A O 1
ATOM 904 N N . ALA A 1 116 ? 6.604 2.433 -15.195 1.00 66.69 116 ALA A N 1
ATOM 905 C CA . ALA A 1 116 ? 6.754 3.664 -14.419 1.00 66.69 116 ALA A CA 1
ATOM 906 C C . ALA A 1 116 ? 8.148 3.752 -13.770 1.00 66.69 116 ALA A C 1
ATOM 908 O O . ALA A 1 116 ? 8.818 4.778 -13.877 1.00 66.69 116 ALA A O 1
ATOM 909 N N . ASP A 1 117 ? 8.642 2.649 -13.198 1.00 66.12 117 ASP A N 1
ATOM 910 C CA . ASP A 1 117 ? 9.980 2.590 -12.603 1.00 66.12 117 ASP A CA 1
ATOM 911 C C . ASP A 1 117 ? 11.104 2.820 -13.619 1.00 66.12 117 ASP A C 1
ATOM 913 O O . ASP A 1 117 ? 12.070 3.537 -13.352 1.00 66.12 117 ASP A O 1
ATOM 917 N N . ALA A 1 118 ? 10.986 2.226 -14.806 1.00 60.59 118 ALA A N 1
ATOM 918 C CA . ALA A 1 118 ? 11.951 2.410 -15.881 1.00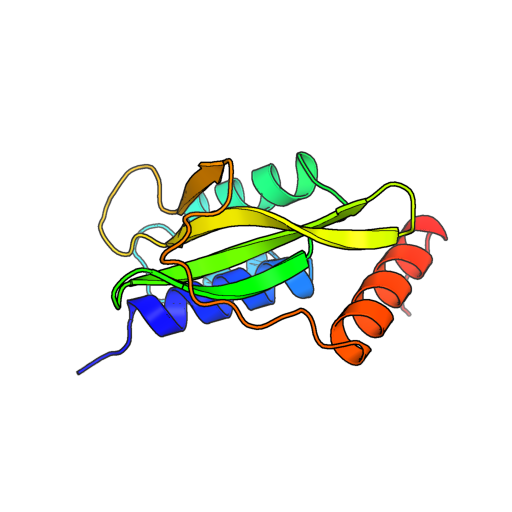 60.59 118 ALA A CA 1
ATOM 919 C C . ALA A 1 118 ? 11.991 3.869 -16.366 1.00 60.59 118 ALA A C 1
ATOM 921 O O . ALA A 1 118 ? 13.076 4.384 -16.652 1.00 60.59 118 ALA A O 1
ATOM 922 N N . VAL A 1 119 ? 10.836 4.543 -16.425 1.00 60.56 119 VAL A N 1
ATOM 923 C CA . VAL A 1 119 ? 10.736 5.965 -16.789 1.00 60.56 119 VAL A CA 1
ATOM 924 C C . VAL A 1 119 ? 11.397 6.853 -15.732 1.00 60.56 119 VAL A C 1
ATOM 926 O O . VAL A 1 119 ? 12.217 7.701 -16.094 1.00 60.56 119 VAL A O 1
ATOM 929 N N . ASP A 1 120 ? 11.131 6.617 -14.445 1.00 59.41 120 ASP A N 1
ATOM 930 C CA . ASP A 1 120 ? 11.758 7.363 -13.345 1.00 59.41 120 ASP A CA 1
ATOM 931 C C . ASP A 1 120 ? 13.287 7.207 -13.356 1.00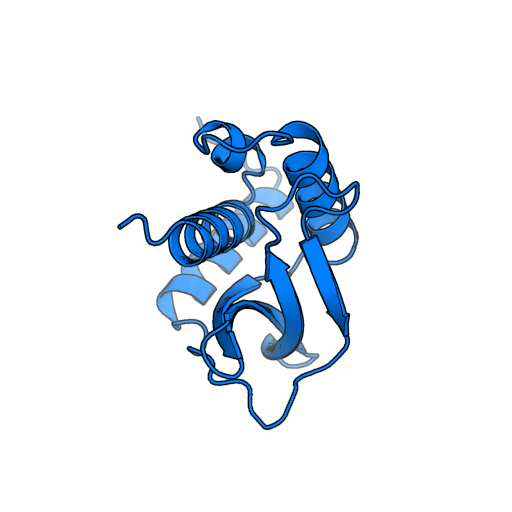 59.41 120 ASP A C 1
ATOM 933 O O . ASP A 1 120 ? 14.025 8.196 -13.296 1.00 59.41 120 ASP A O 1
ATOM 937 N N . ARG A 1 121 ? 13.797 5.977 -13.525 1.00 58.25 121 ARG A N 1
ATOM 938 C CA . ARG A 1 121 ? 15.249 5.719 -13.611 1.00 58.25 121 ARG A CA 1
ATOM 939 C C . ARG A 1 121 ? 15.905 6.355 -14.837 1.00 58.25 121 ARG A C 1
ATOM 941 O O . ARG A 1 121 ? 17.093 6.673 -14.791 1.00 58.25 121 ARG A O 1
ATOM 948 N N . ALA A 1 122 ? 15.162 6.531 -15.927 1.00 57.50 122 ALA A N 1
ATOM 949 C CA . ALA A 1 122 ? 15.646 7.184 -17.139 1.00 57.50 122 ALA A CA 1
ATOM 950 C C . ALA A 1 122 ? 15.631 8.726 -17.050 1.00 57.50 122 ALA A C 1
ATOM 952 O O . ALA A 1 122 ? 16.027 9.390 -18.009 1.00 57.50 122 ALA A O 1
ATOM 953 N N . GLY A 1 123 ? 15.192 9.308 -15.924 1.00 51.56 123 GLY A N 1
ATOM 954 C CA . GLY A 1 123 ? 15.023 10.757 -15.774 1.00 51.56 123 GLY A CA 1
ATOM 955 C C . GLY A 1 123 ? 13.855 11.308 -16.599 1.00 51.56 123 GLY A C 1
ATOM 956 O O . GLY A 1 123 ? 13.876 12.471 -17.009 1.00 51.56 123 GLY A O 1
ATOM 957 N N . GLY A 1 124 ? 12.866 10.462 -16.898 1.00 43.78 124 GLY A N 1
ATOM 958 C CA . GLY A 1 124 ? 11.755 10.763 -17.789 1.00 43.78 124 GLY A CA 1
ATOM 959 C C . GLY A 1 124 ? 10.779 11.770 -17.194 1.00 43.78 124 GLY A C 1
ATOM 960 O O . GLY A 1 124 ? 9.802 11.414 -16.548 1.00 43.78 124 GLY A O 1
ATOM 961 N N . ARG A 1 125 ? 11.019 13.052 -17.469 1.00 39.56 125 ARG A N 1
ATOM 962 C CA . ARG A 1 125 ? 10.019 14.113 -17.344 1.00 39.56 125 ARG A CA 1
ATOM 963 C C . ARG A 1 125 ? 8.895 13.851 -18.351 1.00 39.56 125 ARG A C 1
ATOM 965 O O . ARG A 1 125 ? 9.129 13.960 -19.554 1.00 39.56 125 ARG A O 1
ATOM 972 N N . TRP A 1 126 ? 7.692 13.543 -17.875 1.00 51.31 126 TRP A N 1
ATOM 973 C CA . TRP A 1 126 ? 6.489 13.593 -18.707 1.00 51.31 126 TRP A CA 1
ATOM 974 C C . TRP A 1 126 ? 6.232 15.053 -19.112 1.00 51.31 126 TRP A C 1
ATOM 976 O O . TRP A 1 126 ? 6.262 15.952 -18.265 1.00 51.31 126 TRP A O 1
ATOM 986 N N . VAL A 1 127 ? 6.059 15.284 -20.414 1.00 40.22 127 VAL A N 1
ATOM 987 C CA . VAL A 1 127 ? 5.593 16.552 -21.000 1.00 40.22 127 VAL A CA 1
ATOM 988 C C . VAL A 1 127 ? 4.170 16.355 -21.480 1.00 40.22 127 VAL A C 1
ATOM 990 O O . VAL A 1 127 ? 3.920 15.278 -22.066 1.00 40.22 127 VAL A O 1
#

Secondary structure (DSSP, 8-state):
---HHHHHHHHHHHHHHTT-GGGGGGS--TTHHHHHHHHHHHHHH-TT-EEEEEEETTEEEEEEEEE-TTS-EEEEEEEEE--SS-S-SEEEEES--TTEEEPPPPHHHHHHHHHHHHHHHTT----

Radius of gyration: 14.56 Å; chains: 1; bounding box: 40×35×38 Å

Foldseek 3Di:
DDPLQQVQQVQLQVCLLVVNLCSLVPDPAPCSPLSSVVSVVVCVVAVQWHWFWKDAVNQTKIFIWHQDPVGDTDTFWIWRAARDPDSHRIDIGGGDDPRMDTDDQDPVSVVVSVVVVVCVVVVNDDD